Protein AF-A0A2E6AHY1-F1 (afdb_monomer_lite)

Foldseek 3Di:
DDDDDDDDDDDDDDDDDDPPPPPPPPPDPDPDPPVVLVVVQVVCCVVPVDNDDSVNVLPAAAEEEAQACPCVVVVVCQQQDAQADCVVRGGHGPPHRNCNSHHYDYYHNPVDPDLVCCVVVVNVVVSVVVVVVSVVCSVDPDDDD

Radius of gyration: 29.04 Å; chains: 1; bounding box: 67×77×63 Å

Sequence (145 aa):
MFRHRSVQHRLITFVIGLFATIPCLAQDASPNREEPRAAIAQQIKKAYGTDVSVRSLRSLPIGLFDSGTGGLTVLEQVLTLDEFNNEQRAPGSDGKPDFSRESFVFLADQANMPYGNYPSVDREKFLEHLIVKDAEFLMRRRYYD

Structure (mmCIF, N/CA/C/O backbone):
data_AF-A0A2E6AHY1-F1
#
_entry.id   AF-A0A2E6AHY1-F1
#
loop_
_atom_site.group_PDB
_atom_site.id
_atom_site.type_symbol
_atom_site.label_atom_id
_atom_site.label_alt_id
_atom_site.label_comp_id
_atom_site.label_asym_id
_atom_site.label_entity_id
_atom_site.label_seq_id
_atom_site.pdbx_PDB_ins_code
_atom_site.Cartn_x
_atom_site.Cartn_y
_atom_site.Cartn_z
_atom_site.occupancy
_atom_site.B_iso_or_equiv
_atom_site.auth_seq_id
_atom_site.auth_comp_id
_atom_site.auth_asym_id
_atom_site.auth_atom_id
_atom_site.pdbx_PDB_model_num
ATOM 1 N N . MET A 1 1 ? 45.892 59.919 44.632 1.00 41.69 1 MET A N 1
ATOM 2 C CA . MET A 1 1 ? 45.554 60.276 43.237 1.00 41.69 1 MET A CA 1
ATOM 3 C C . MET A 1 1 ? 44.200 59.648 42.947 1.00 41.69 1 MET A C 1
ATOM 5 O O . MET A 1 1 ? 44.092 58.431 42.900 1.00 41.69 1 MET A O 1
ATOM 9 N N . PHE A 1 2 ? 43.153 60.470 43.031 1.00 39.56 2 PHE A N 1
ATOM 10 C CA . PHE A 1 2 ? 41.782 60.044 43.314 1.00 39.56 2 PHE A CA 1
ATOM 11 C C . PHE A 1 2 ? 41.017 59.610 42.062 1.00 39.56 2 PHE A C 1
ATOM 13 O O . PHE A 1 2 ? 41.126 60.202 40.992 1.00 39.56 2 PHE A O 1
ATOM 20 N N . ARG A 1 3 ? 40.255 58.535 42.261 1.00 40.81 3 ARG A N 1
ATOM 21 C CA . ARG A 1 3 ? 39.499 57.745 41.295 1.00 40.81 3 ARG A CA 1
ATOM 22 C C . ARG A 1 3 ? 38.272 58.516 40.792 1.00 40.81 3 ARG A C 1
ATOM 24 O O . ARG A 1 3 ? 37.608 59.224 41.544 1.00 40.81 3 ARG A O 1
ATOM 31 N N . HIS A 1 4 ? 38.027 58.379 39.496 1.00 40.62 4 HIS A N 1
ATOM 32 C CA . HIS A 1 4 ? 37.137 59.195 38.681 1.00 40.62 4 HIS A CA 1
ATOM 33 C C . HIS A 1 4 ? 35.644 58.850 38.880 1.00 40.62 4 HIS A C 1
ATOM 35 O O . HIS A 1 4 ? 35.254 57.694 38.765 1.00 40.62 4 HIS A O 1
ATOM 41 N N . ARG A 1 5 ? 34.860 59.911 39.123 1.00 42.12 5 ARG A N 1
ATOM 42 C CA . ARG A 1 5 ? 33.436 60.197 38.825 1.00 42.12 5 ARG A CA 1
ATOM 43 C C . ARG A 1 5 ? 32.319 59.176 39.115 1.00 42.12 5 ARG A C 1
ATOM 45 O O . ARG A 1 5 ? 32.164 58.152 38.463 1.00 42.12 5 ARG A O 1
ATOM 52 N N . SER A 1 6 ? 31.429 59.648 39.986 1.00 40.91 6 SER A N 1
ATOM 53 C CA . SER A 1 6 ? 30.011 59.333 40.149 1.00 40.91 6 SER A CA 1
ATOM 54 C C . SER A 1 6 ? 29.152 59.746 38.943 1.00 40.91 6 SER A C 1
ATOM 56 O O . SER A 1 6 ? 29.307 60.852 38.430 1.00 40.91 6 SER A O 1
ATOM 58 N N . VAL A 1 7 ? 28.174 58.910 38.570 1.00 51.19 7 VAL A N 1
ATOM 59 C CA . VAL A 1 7 ? 26.911 59.329 37.931 1.00 51.19 7 VAL A CA 1
ATOM 60 C C . VAL A 1 7 ? 25.784 58.451 38.483 1.00 51.19 7 VAL A C 1
ATOM 62 O O . VAL A 1 7 ? 25.931 57.241 38.630 1.00 51.19 7 VAL A O 1
ATOM 65 N N . GLN A 1 8 ? 24.695 59.111 38.865 1.00 45.69 8 GLN A N 1
ATOM 66 C CA . GLN A 1 8 ? 23.564 58.577 39.607 1.00 45.69 8 GLN A CA 1
ATOM 67 C C . GLN A 1 8 ? 22.496 57.902 38.736 1.00 45.69 8 GLN A C 1
ATOM 69 O O . GLN A 1 8 ? 22.319 58.238 37.571 1.00 45.69 8 GLN A O 1
ATOM 74 N N . HIS A 1 9 ? 21.761 57.004 39.402 1.00 36.56 9 HIS A N 1
ATOM 75 C CA . HIS A 1 9 ? 20.342 56.660 39.269 1.00 36.56 9 HIS A CA 1
ATOM 76 C C . HIS A 1 9 ? 19.677 56.715 37.886 1.00 36.56 9 HIS A C 1
ATOM 78 O O . HIS A 1 9 ? 19.363 57.788 37.382 1.00 36.56 9 HIS A O 1
ATOM 84 N N . ARG A 1 10 ? 19.203 55.546 37.428 1.00 41.69 10 ARG A N 1
ATOM 85 C CA . ARG A 1 10 ? 17.772 55.3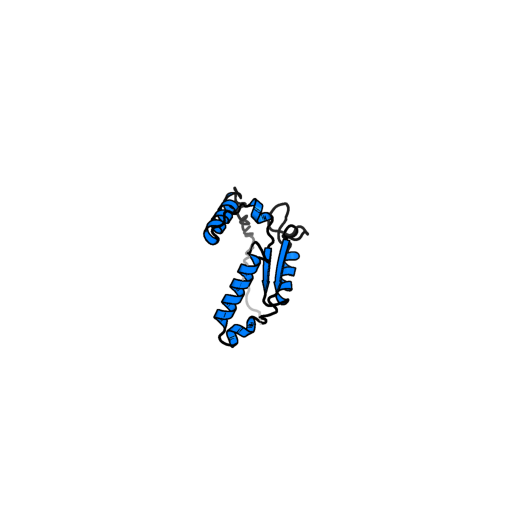53 37.140 1.00 41.69 10 ARG A CA 1
ATOM 86 C C . ARG A 1 10 ? 17.388 53.876 37.042 1.00 41.69 10 ARG A C 1
ATOM 88 O O . ARG A 1 10 ? 17.736 53.166 36.110 1.00 41.69 10 ARG A O 1
ATOM 95 N N . LEU A 1 11 ? 16.651 53.470 38.067 1.00 37.50 11 LEU A N 1
ATOM 96 C CA . LEU A 1 11 ? 15.804 52.293 38.159 1.00 37.50 11 LEU A CA 1
ATOM 97 C C . LEU A 1 11 ? 14.810 52.293 36.980 1.00 37.50 11 LEU A C 1
ATOM 99 O O . LEU A 1 11 ? 14.000 53.213 36.880 1.00 37.50 11 LEU A O 1
ATOM 103 N N . ILE A 1 12 ? 14.862 51.292 36.099 1.00 43.28 12 ILE A N 1
ATOM 104 C CA . ILE A 1 12 ? 13.765 50.979 35.173 1.00 43.28 12 ILE A CA 1
ATOM 105 C C . ILE A 1 12 ? 13.463 49.491 35.316 1.00 43.28 12 ILE A C 1
ATOM 107 O O . ILE A 1 12 ? 14.141 48.622 34.775 1.00 43.28 12 ILE A O 1
ATOM 111 N N . THR A 1 13 ? 12.442 49.237 36.123 1.00 37.25 13 THR A N 1
ATOM 112 C CA . THR A 1 13 ? 11.717 47.981 36.260 1.00 37.25 13 THR A CA 1
ATOM 113 C C . THR A 1 13 ? 11.123 47.595 34.905 1.00 37.25 13 THR A C 1
ATOM 115 O O . THR A 1 13 ? 10.257 48.301 34.396 1.00 37.25 13 THR A O 1
ATOM 118 N N . PHE A 1 14 ? 11.571 46.483 34.322 1.00 33.34 14 PHE A N 1
ATOM 119 C CA . PHE A 1 14 ? 10.935 45.871 33.155 1.00 33.34 14 PHE A CA 1
ATOM 120 C C . PHE A 1 14 ? 10.051 44.721 33.654 1.00 33.34 14 PHE A C 1
ATOM 122 O O . PHE A 1 14 ? 10.531 43.637 33.974 1.00 33.34 14 PHE A O 1
ATOM 129 N N . VAL A 1 15 ? 8.757 44.997 33.803 1.00 39.88 15 VAL A N 1
ATOM 130 C CA . VAL A 1 15 ? 7.703 43.999 34.029 1.00 39.88 15 VAL A CA 1
ATOM 131 C C . VAL A 1 15 ? 6.630 44.237 32.971 1.00 39.88 15 VAL A C 1
ATOM 133 O O . VAL A 1 15 ? 6.450 45.370 32.532 1.00 39.88 15 VAL A O 1
ATOM 136 N N . ILE A 1 16 ? 5.905 43.160 32.652 1.00 39.38 16 ILE A N 1
ATOM 137 C CA . ILE A 1 16 ? 4.838 42.976 31.655 1.00 39.38 16 ILE A CA 1
ATOM 138 C C . ILE A 1 16 ? 5.437 42.346 30.385 1.00 39.38 16 ILE A C 1
ATOM 140 O O . ILE A 1 16 ? 6.060 43.012 29.573 1.00 39.38 16 ILE A O 1
ATOM 144 N N . GLY A 1 17 ? 5.403 41.025 30.199 1.00 33.81 17 GLY A N 1
ATOM 145 C CA . GLY A 1 17 ? 4.264 40.140 30.436 1.00 33.81 17 GLY A CA 1
ATOM 146 C C . GLY A 1 17 ? 3.373 40.146 29.199 1.00 33.81 17 GLY A C 1
ATOM 147 O O . GLY A 1 17 ? 2.286 40.705 29.230 1.00 33.81 17 GLY A O 1
ATOM 148 N N . LEU A 1 18 ? 3.851 39.541 28.109 1.00 37.28 18 LEU A N 1
ATOM 149 C CA . LEU A 1 18 ? 3.034 39.215 26.945 1.00 37.28 18 LEU A CA 1
ATOM 150 C C . LEU A 1 18 ? 3.130 37.703 26.723 1.00 37.28 18 LEU A C 1
ATOM 152 O O . LEU A 1 18 ? 3.848 37.218 25.854 1.00 37.28 18 LEU A O 1
ATOM 156 N N . PHE A 1 19 ? 2.419 36.953 27.567 1.00 39.72 19 PHE A N 1
ATOM 157 C CA . PHE A 1 19 ? 1.949 35.626 27.189 1.00 39.72 19 PHE A CA 1
ATOM 158 C C . PHE A 1 19 ? 0.953 35.850 26.050 1.00 39.72 19 PHE A C 1
ATOM 160 O O . PHE A 1 19 ? -0.230 36.091 26.282 1.00 39.72 19 PHE A O 1
ATOM 167 N N . ALA A 1 20 ? 1.446 35.840 24.813 1.00 36.78 20 ALA A N 1
ATOM 168 C CA . ALA A 1 20 ? 0.590 35.619 23.666 1.00 36.78 20 ALA A CA 1
ATOM 169 C C . ALA A 1 20 ? 0.103 34.172 23.779 1.00 36.78 20 ALA A C 1
ATOM 171 O O . ALA A 1 20 ? 0.783 33.229 23.377 1.00 36.78 20 ALA A O 1
ATOM 172 N N . THR A 1 21 ? -1.055 33.999 24.409 1.00 39.50 21 THR A N 1
ATOM 173 C CA . THR A 1 21 ? -1.897 32.832 24.200 1.00 39.50 21 THR A CA 1
ATOM 174 C C . THR A 1 21 ? -2.198 32.797 22.710 1.00 39.50 21 THR A C 1
ATOM 176 O O . THR A 1 21 ? -3.050 33.524 22.211 1.00 39.50 21 THR A O 1
ATOM 179 N N . ILE A 1 22 ? -1.429 31.998 21.973 1.00 51.97 22 ILE A N 1
ATOM 180 C CA . ILE A 1 22 ? -1.804 31.597 20.624 1.00 51.97 22 ILE A CA 1
ATOM 181 C C . ILE A 1 22 ? -3.166 30.923 20.804 1.00 51.97 22 ILE A C 1
ATOM 183 O O . ILE A 1 22 ? -3.231 29.922 21.528 1.00 51.97 22 ILE A O 1
ATOM 187 N N . PRO A 1 23 ? -4.269 31.451 20.242 1.00 43.22 23 PRO A N 1
ATOM 188 C CA . PRO A 1 23 ? -5.473 30.657 20.163 1.00 43.22 23 PRO A CA 1
ATOM 189 C C . PRO A 1 23 ? -5.092 29.428 19.345 1.00 43.22 23 PRO A C 1
ATOM 191 O O . PRO A 1 23 ? -4.728 29.534 18.174 1.00 43.22 23 PRO A O 1
ATOM 194 N N . CYS A 1 24 ? -5.095 28.276 20.015 1.00 41.59 24 CYS A N 1
ATOM 195 C CA . CYS A 1 24 ? -5.119 26.977 19.377 1.00 41.59 24 CYS A CA 1
ATOM 196 C C . CYS A 1 24 ? -6.236 27.059 18.338 1.00 41.59 24 CYS A C 1
ATOM 198 O O . CYS A 1 24 ? -7.413 27.129 18.699 1.00 41.59 24 CYS A O 1
ATOM 200 N N . LEU A 1 25 ? -5.865 27.177 17.062 1.00 35.59 25 LEU A N 1
ATOM 201 C CA . LEU A 1 25 ? -6.793 27.002 15.962 1.00 35.59 25 LEU A CA 1
ATOM 202 C C . LEU A 1 25 ? -7.211 25.542 16.050 1.00 35.59 25 LEU A C 1
ATOM 204 O O . LEU A 1 25 ? -6.533 24.656 15.536 1.00 35.59 25 LEU A O 1
ATOM 208 N N . ALA A 1 26 ? -8.290 25.308 16.797 1.00 39.91 26 ALA A N 1
ATOM 209 C CA . ALA A 1 26 ? -9.069 24.097 16.728 1.00 39.91 26 ALA A CA 1
ATOM 210 C C . ALA A 1 26 ? -9.389 23.904 15.250 1.00 39.91 26 ALA A C 1
ATOM 212 O O . ALA A 1 26 ? -10.193 24.630 14.671 1.00 39.91 26 ALA A O 1
ATOM 213 N N . GLN A 1 27 ? -8.646 22.996 14.631 1.00 41.41 27 GLN A N 1
ATOM 214 C CA . GLN A 1 27 ? -8.849 22.586 13.262 1.00 41.41 27 GLN A CA 1
ATOM 215 C C . GLN A 1 27 ? -10.291 22.096 13.187 1.00 41.41 27 GLN A C 1
ATOM 217 O O . GLN A 1 27 ? -10.676 21.196 13.936 1.00 41.41 27 GLN A O 1
ATOM 222 N N . ASP A 1 28 ? -11.086 22.795 12.379 1.00 36.78 28 ASP A N 1
ATOM 223 C CA . ASP A 1 28 ? -12.533 22.671 12.295 1.00 36.78 28 ASP A CA 1
ATOM 224 C C . ASP A 1 28 ? -12.992 21.218 12.438 1.00 36.78 28 ASP A C 1
ATOM 226 O O . ASP A 1 28 ? -12.743 20.363 11.582 1.00 36.78 28 ASP A O 1
ATOM 230 N N . ALA A 1 29 ? -13.729 20.943 13.513 1.00 48.06 29 ALA A N 1
ATOM 231 C CA . ALA A 1 29 ? -14.592 19.781 13.577 1.00 48.06 29 ALA A CA 1
ATOM 232 C C . ALA A 1 29 ? -15.698 19.983 12.529 1.00 48.06 29 ALA A C 1
ATOM 234 O O . ALA A 1 29 ? -16.765 20.513 12.827 1.00 48.06 29 ALA A O 1
ATOM 235 N N . SER A 1 30 ? -15.407 19.617 11.278 1.00 42.38 30 SER A N 1
ATOM 236 C CA . SER A 1 30 ? -16.312 19.781 10.141 1.00 42.38 30 SER A CA 1
ATOM 237 C C . SER A 1 30 ? -17.681 19.144 10.443 1.00 42.38 30 SER A C 1
ATOM 239 O O . SER A 1 30 ? -17.751 17.928 10.692 1.00 42.38 30 SER A O 1
ATOM 241 N N . PRO A 1 31 ? -18.775 19.933 10.443 1.00 53.88 31 PRO A N 1
ATOM 242 C CA . PRO A 1 31 ? -20.124 19.410 10.561 1.00 53.88 31 PRO A CA 1
ATOM 243 C C . PRO A 1 31 ? -20.543 18.833 9.195 1.00 53.88 31 PRO A C 1
ATOM 245 O O . PRO A 1 31 ? -20.325 19.455 8.162 1.00 53.88 31 PRO A O 1
ATOM 248 N N . ASN A 1 32 ? -21.147 17.639 9.205 1.00 51.75 32 ASN A N 1
ATOM 249 C CA . ASN A 1 32 ? -21.569 16.804 8.059 1.00 51.75 32 ASN A CA 1
ATOM 250 C C . ASN A 1 32 ? -20.482 15.995 7.319 1.00 51.75 32 ASN A C 1
ATOM 252 O O . ASN A 1 32 ? -20.122 16.229 6.170 1.00 51.75 32 ASN A O 1
ATOM 256 N N . ARG A 1 33 ? -20.072 14.892 7.961 1.00 57.56 33 ARG A N 1
ATOM 257 C CA . ARG A 1 33 ? -19.166 13.846 7.440 1.00 57.56 33 ARG A CA 1
ATOM 258 C C . ARG A 1 33 ? -19.791 12.894 6.392 1.00 57.56 33 ARG A C 1
ATOM 260 O O . ARG A 1 33 ? -19.127 11.940 5.979 1.00 57.56 33 ARG A O 1
ATOM 267 N N . GLU A 1 34 ? -21.041 13.103 5.972 1.00 54.91 34 GLU A N 1
ATOM 268 C CA . GLU A 1 34 ? -21.652 12.363 4.847 1.00 54.91 34 GLU A CA 1
ATOM 269 C C . GLU A 1 34 ? -21.178 12.888 3.482 1.00 54.91 34 GLU A C 1
ATOM 271 O O . GLU A 1 34 ? -20.929 12.086 2.580 1.00 54.91 34 GLU A O 1
ATOM 276 N N . GLU A 1 35 ? -20.925 14.195 3.374 1.00 57.88 35 GLU A N 1
ATOM 277 C CA . GLU A 1 35 ? -20.440 14.862 2.157 1.00 57.88 35 GLU A CA 1
ATOM 278 C C . GLU A 1 35 ? -19.096 14.298 1.644 1.00 57.88 35 GLU A C 1
ATOM 280 O O . GLU A 1 35 ? -19.023 13.910 0.475 1.00 57.88 35 GLU A O 1
ATOM 285 N N . PRO A 1 36 ? -18.047 14.101 2.480 1.00 68.25 36 PRO A N 1
ATOM 286 C CA . PRO A 1 36 ? -16.787 13.512 2.019 1.00 68.25 36 PRO A CA 1
ATOM 287 C C . PRO A 1 36 ? -16.953 12.097 1.457 1.00 68.25 36 PRO A C 1
ATOM 289 O O . PRO A 1 36 ? -16.276 11.712 0.510 1.00 68.25 36 PRO A O 1
ATOM 292 N N . ARG A 1 37 ? -17.865 11.299 2.024 1.00 68.50 37 ARG A N 1
ATOM 293 C CA . ARG A 1 37 ? -18.063 9.896 1.628 1.00 68.50 37 ARG A CA 1
ATOM 294 C C . ARG A 1 37 ? -18.817 9.779 0.311 1.00 68.50 37 ARG A C 1
ATOM 296 O O . ARG A 1 37 ? -18.459 8.946 -0.520 1.00 68.50 37 ARG A O 1
ATOM 303 N N . ALA A 1 38 ? -19.835 10.616 0.123 1.00 70.62 38 ALA A N 1
ATOM 304 C CA . ALA A 1 38 ? -20.537 10.731 -1.147 1.00 70.62 38 ALA A CA 1
ATOM 305 C C . ALA A 1 38 ? -19.596 11.248 -2.248 1.00 70.62 38 ALA A C 1
ATOM 307 O O . ALA A 1 38 ? -19.574 10.686 -3.344 1.00 70.62 38 ALA A O 1
ATOM 308 N N . ALA A 1 39 ? -18.749 12.234 -1.932 1.00 78.31 39 ALA A N 1
ATOM 309 C CA . ALA A 1 39 ? -17.733 12.746 -2.848 1.00 78.31 39 ALA A CA 1
ATOM 310 C C . ALA A 1 39 ? -16.719 11.663 -3.259 1.00 78.31 39 ALA A C 1
ATOM 312 O O . ALA A 1 39 ? -16.432 11.514 -4.446 1.00 78.31 39 ALA A O 1
ATOM 313 N N . ILE A 1 40 ? -16.235 10.851 -2.313 1.00 74.50 40 ILE A N 1
ATOM 314 C CA . ILE A 1 40 ? -15.333 9.723 -2.604 1.00 74.50 40 ILE A CA 1
ATOM 315 C C . ILE A 1 40 ? -16.012 8.701 -3.523 1.00 74.50 40 ILE A C 1
ATOM 317 O O . ILE A 1 40 ? -15.429 8.290 -4.525 1.00 74.50 40 ILE A O 1
ATOM 321 N N . ALA A 1 41 ? -17.261 8.318 -3.238 1.00 72.50 41 ALA A N 1
ATOM 322 C CA . ALA A 1 41 ? -17.996 7.377 -4.084 1.00 72.50 41 ALA A CA 1
ATOM 323 C C . ALA A 1 41 ? -18.181 7.913 -5.517 1.00 72.50 41 ALA A C 1
ATOM 325 O O . ALA A 1 41 ? -18.012 7.168 -6.484 1.00 72.50 41 ALA A O 1
ATOM 326 N N . GLN A 1 42 ? -18.458 9.212 -5.673 1.00 76.75 42 GLN A N 1
ATOM 327 C CA . GLN A 1 42 ? -18.537 9.857 -6.987 1.00 76.75 42 GLN A CA 1
ATOM 328 C C . GLN A 1 42 ? -17.185 9.893 -7.711 1.00 76.75 42 GLN A C 1
ATOM 330 O O . GLN A 1 42 ? -17.137 9.636 -8.914 1.00 76.75 42 GLN A O 1
ATOM 335 N N . GLN A 1 43 ? -16.087 10.176 -7.005 1.00 79.38 43 GLN A N 1
ATOM 336 C CA . GLN A 1 43 ? -14.743 10.149 -7.590 1.00 79.38 43 GLN A CA 1
ATOM 337 C C . GLN A 1 43 ? -14.373 8.748 -8.078 1.00 79.38 43 GLN A C 1
ATOM 339 O O . GLN A 1 43 ? -13.888 8.605 -9.198 1.00 79.38 43 GLN A O 1
ATOM 344 N N . ILE A 1 44 ? -14.679 7.714 -7.292 1.00 75.25 44 ILE A N 1
ATOM 345 C CA . ILE A 1 44 ? -14.450 6.316 -7.674 1.00 75.25 44 ILE A CA 1
ATOM 346 C C . ILE A 1 44 ? -15.294 5.950 -8.898 1.00 75.25 44 ILE A C 1
ATOM 348 O O . ILE A 1 44 ? -14.767 5.383 -9.855 1.00 75.25 44 ILE A O 1
ATOM 352 N N . LYS A 1 45 ? -16.577 6.334 -8.925 1.00 78.94 45 LYS A N 1
ATOM 353 C CA . LYS A 1 45 ? -17.438 6.125 -10.097 1.00 78.94 45 LYS A CA 1
ATOM 354 C C . LYS A 1 45 ? -16.873 6.800 -11.344 1.00 78.94 45 LYS A C 1
ATOM 356 O O . LYS A 1 45 ? -16.868 6.198 -12.413 1.00 78.94 45 LYS A O 1
ATOM 361 N N . LYS A 1 46 ? -16.381 8.033 -11.217 1.00 82.12 46 LYS A N 1
ATOM 362 C CA . LYS A 1 46 ? -15.792 8.785 -12.330 1.00 82.12 46 LYS A CA 1
ATOM 363 C C . LYS A 1 46 ? -14.492 8.151 -12.832 1.00 82.12 46 LYS A C 1
ATOM 365 O O . LYS A 1 46 ? -14.296 8.080 -14.039 1.00 82.12 46 LYS A O 1
ATOM 370 N N . ALA A 1 47 ? -13.617 7.721 -11.926 1.00 77.00 47 ALA A N 1
ATOM 371 C CA . ALA A 1 47 ? -12.304 7.179 -12.270 1.00 77.00 47 ALA A CA 1
ATOM 372 C C . ALA A 1 47 ? -12.375 5.743 -12.814 1.00 77.00 47 ALA A C 1
ATOM 374 O O . ALA A 1 47 ? -11.659 5.412 -13.753 1.00 77.00 47 ALA A O 1
ATOM 375 N N . TYR A 1 48 ? -13.257 4.909 -12.257 1.00 70.44 48 TYR A N 1
ATOM 376 C CA . TYR A 1 48 ? -13.285 3.464 -12.516 1.00 70.44 48 TYR A CA 1
ATOM 377 C C . TYR A 1 48 ? -14.590 2.969 -13.154 1.00 70.44 48 TYR A C 1
ATOM 379 O O . TYR A 1 48 ? -14.794 1.761 -13.279 1.00 70.44 48 TYR A O 1
ATOM 387 N N . GLY A 1 49 ? -15.524 3.866 -13.496 1.00 71.94 49 GLY A N 1
ATOM 388 C CA . GLY A 1 49 ? -16.807 3.519 -14.124 1.00 71.94 49 GLY A CA 1
ATOM 389 C C . GLY A 1 49 ? -17.695 2.592 -13.288 1.00 71.94 49 GLY A C 1
ATOM 390 O O . GLY A 1 49 ? -18.640 2.006 -13.810 1.00 71.94 49 GLY A O 1
ATOM 391 N N . THR A 1 50 ? -17.382 2.418 -12.003 1.00 68.31 50 THR A N 1
ATOM 392 C CA . THR A 1 50 ? -18.013 1.420 -11.140 1.00 68.31 50 THR A CA 1
ATOM 393 C C . THR A 1 50 ? -18.914 2.104 -10.122 1.00 68.31 50 THR A C 1
ATOM 395 O O . THR A 1 50 ? -18.468 2.965 -9.365 1.00 68.31 50 THR A O 1
ATOM 398 N N . ASP A 1 51 ? -20.175 1.679 -10.054 1.00 68.62 51 ASP A N 1
ATOM 399 C CA . ASP A 1 51 ? -21.059 2.028 -8.945 1.00 68.62 51 ASP A CA 1
ATOM 400 C C . ASP A 1 51 ? -20.628 1.259 -7.692 1.00 68.62 51 ASP A C 1
ATOM 402 O O . ASP A 1 51 ? -20.921 0.072 -7.532 1.00 68.62 51 ASP A O 1
ATOM 406 N N . VAL A 1 52 ? -19.884 1.930 -6.809 1.00 67.88 52 VAL A N 1
ATOM 407 C CA . VAL A 1 52 ? -19.452 1.361 -5.530 1.00 67.88 52 VAL A CA 1
ATOM 408 C C . VAL A 1 52 ? -20.201 2.038 -4.394 1.00 67.88 52 VAL A C 1
ATOM 410 O O . VAL A 1 52 ? -20.152 3.255 -4.229 1.00 67.88 52 VAL A O 1
ATOM 413 N N . SER A 1 53 ? -20.886 1.243 -3.575 1.00 70.62 53 SER A N 1
ATOM 414 C CA . SER A 1 53 ? -21.466 1.761 -2.340 1.00 70.62 53 SER A CA 1
ATOM 415 C C . SER A 1 53 ? -20.366 1.966 -1.293 1.00 70.62 53 SER A C 1
ATOM 417 O O . SER A 1 53 ? -19.433 1.169 -1.185 1.00 70.62 53 SER A O 1
ATOM 419 N N . VAL A 1 54 ? -20.496 2.988 -0.447 1.00 66.44 54 VAL A N 1
ATOM 420 C CA . VAL A 1 54 ? -19.565 3.201 0.680 1.00 66.44 54 VAL A CA 1
ATOM 421 C C . VAL A 1 54 ? -19.523 1.974 1.601 1.00 66.44 54 VAL A C 1
ATOM 423 O O . VAL A 1 54 ? -18.479 1.639 2.151 1.00 66.44 54 VAL A O 1
ATOM 426 N N . ARG A 1 55 ? -20.646 1.255 1.740 1.00 67.25 55 ARG A N 1
ATOM 427 C CA . ARG A 1 55 ? -20.715 0.018 2.527 1.00 67.25 55 ARG A CA 1
ATOM 428 C C . ARG A 1 55 ? -19.877 -1.106 1.913 1.00 67.25 55 ARG A C 1
ATOM 430 O O . ARG A 1 55 ? -19.203 -1.795 2.665 1.00 67.25 55 ARG A O 1
ATOM 437 N N . SER A 1 56 ? -19.890 -1.267 0.590 1.00 73.88 56 SER A N 1
ATOM 438 C CA . SER A 1 56 ? -19.066 -2.274 -0.091 1.00 73.88 56 SER A CA 1
ATOM 439 C C . SER A 1 56 ? -17.581 -1.913 -0.105 1.00 73.88 56 SER A C 1
ATOM 441 O O . SER A 1 56 ? -16.759 -2.816 -0.095 1.00 73.88 56 SER A O 1
ATOM 443 N N . LEU A 1 57 ? -17.220 -0.622 -0.074 1.00 76.06 57 LEU A N 1
ATOM 444 C CA . LEU A 1 57 ? -15.815 -0.208 0.064 1.00 76.06 57 LEU A CA 1
ATOM 445 C C . LEU A 1 57 ? -15.224 -0.620 1.416 1.00 76.06 57 LEU A C 1
ATOM 447 O O . LEU A 1 57 ? -14.091 -1.068 1.471 1.00 76.06 57 LEU A O 1
ATOM 451 N N . ARG A 1 58 ? -16.011 -0.528 2.495 1.00 81.69 58 ARG A N 1
ATOM 452 C CA . ARG A 1 58 ? -15.571 -0.876 3.859 1.00 81.69 58 ARG A CA 1
ATOM 453 C C . ARG A 1 58 ? -15.246 -2.354 4.070 1.00 81.69 58 ARG A C 1
ATOM 455 O O . ARG A 1 58 ? -14.701 -2.696 5.108 1.00 81.69 58 ARG A O 1
ATOM 462 N N . SER A 1 59 ? -15.662 -3.226 3.157 1.00 84.19 59 SER A N 1
ATOM 463 C CA . SER A 1 59 ? -15.348 -4.657 3.213 1.00 84.19 59 SER A CA 1
ATOM 464 C C . SER A 1 59 ? -14.161 -5.046 2.334 1.00 84.19 59 SER A C 1
ATOM 466 O O . SER A 1 59 ? -13.790 -6.215 2.326 1.00 84.19 59 SER A O 1
ATOM 468 N N . LEU A 1 60 ? -13.611 -4.113 1.550 1.00 87.31 60 LEU A N 1
ATOM 469 C CA . LEU A 1 60 ? -12.455 -4.382 0.700 1.00 87.31 60 LEU A CA 1
ATOM 470 C C . LEU A 1 60 ? -11.160 -4.159 1.489 1.00 87.31 60 LEU A C 1
ATOM 472 O O . LEU A 1 60 ? -11.105 -3.234 2.298 1.00 87.31 60 LEU A O 1
ATOM 476 N N . PRO A 1 61 ? -10.123 -4.977 1.256 1.00 91.81 61 PRO A N 1
ATOM 477 C CA . PRO A 1 61 ? -8.832 -4.779 1.891 1.00 91.81 61 PRO A CA 1
ATOM 478 C C . PRO A 1 61 ? -8.087 -3.576 1.297 1.00 91.81 61 PRO A C 1
ATOM 480 O O . PRO A 1 61 ? -8.323 -3.170 0.157 1.00 91.81 61 PRO A O 1
ATOM 483 N N . ILE A 1 62 ? -7.122 -3.061 2.054 1.00 93.56 62 ILE A N 1
ATOM 484 C CA . ILE A 1 62 ? -6.115 -2.116 1.574 1.00 93.56 62 ILE A CA 1
ATOM 485 C C . ILE A 1 62 ? -5.006 -2.917 0.880 1.00 93.56 62 ILE A C 1
ATOM 487 O O . ILE A 1 62 ? -4.379 -3.790 1.483 1.00 93.56 62 ILE A O 1
ATOM 491 N N . GLY A 1 63 ? -4.779 -2.634 -0.402 1.00 94.31 63 GLY A N 1
ATOM 492 C CA . GLY A 1 63 ? -3.703 -3.236 -1.188 1.00 94.31 63 GLY A CA 1
ATOM 493 C C . GLY A 1 63 ? -2.407 -2.436 -1.074 1.00 94.31 63 GLY A C 1
ATOM 494 O O . GLY A 1 63 ? -2.412 -1.222 -1.265 1.00 94.31 63 GLY A O 1
ATOM 495 N N . LEU A 1 64 ? -1.304 -3.119 -0.789 1.00 95.75 64 LEU A N 1
ATOM 496 C CA . LEU A 1 64 ? 0.053 -2.586 -0.823 1.00 95.75 64 LEU A CA 1
ATOM 497 C C . LEU A 1 64 ? 0.869 -3.435 -1.797 1.00 95.75 64 LEU A C 1
ATOM 499 O O . LEU A 1 64 ? 0.724 -4.656 -1.824 1.00 95.75 64 LEU A O 1
ATOM 503 N N . PHE A 1 65 ? 1.741 -2.804 -2.574 1.00 95.62 65 PHE A N 1
ATOM 504 C CA . PHE A 1 65 ? 2.684 -3.513 -3.429 1.00 95.62 65 PHE A CA 1
ATOM 505 C C . PHE A 1 65 ? 4.061 -2.861 -3.370 1.00 95.62 65 PHE A C 1
ATOM 507 O O . PHE A 1 65 ? 4.183 -1.649 -3.190 1.00 95.62 65 PHE A O 1
ATOM 514 N N . ASP A 1 66 ? 5.091 -3.684 -3.498 1.00 95.81 66 ASP A N 1
ATOM 515 C CA . ASP A 1 66 ? 6.486 -3.278 -3.627 1.00 95.81 66 ASP A CA 1
ATOM 516 C C . ASP A 1 66 ? 7.199 -4.294 -4.526 1.00 95.81 66 ASP A C 1
ATOM 518 O O . ASP A 1 66 ? 6.733 -5.417 -4.729 1.00 95.81 66 ASP A O 1
ATOM 522 N N . SER A 1 67 ? 8.364 -3.914 -5.035 1.00 93.69 67 SER A N 1
ATOM 523 C CA . SER A 1 67 ? 9.260 -4.830 -5.728 1.00 93.69 67 SER A CA 1
ATOM 524 C C . SER A 1 67 ? 9.582 -6.063 -4.877 1.00 93.69 67 SER A C 1
ATOM 526 O O . SER A 1 67 ? 9.650 -7.163 -5.402 1.00 93.69 67 SER A O 1
ATOM 528 N N . GLY A 1 68 ? 9.741 -5.930 -3.556 1.00 91.62 68 GLY A N 1
ATOM 529 C CA . GLY A 1 68 ? 10.161 -7.039 -2.701 1.00 91.62 68 GLY A CA 1
ATOM 530 C C . GLY A 1 68 ? 9.584 -7.012 -1.297 1.00 91.62 68 GLY A C 1
ATOM 531 O O . GLY A 1 68 ? 8.489 -6.523 -1.045 1.00 91.62 68 GLY A O 1
ATOM 532 N N . THR A 1 69 ? 10.340 -7.570 -0.351 1.00 91.94 69 THR A N 1
ATOM 533 C CA . THR A 1 69 ? 9.962 -7.595 1.070 1.00 91.94 69 THR A CA 1
ATOM 534 C C . THR A 1 69 ? 10.313 -6.305 1.812 1.00 91.94 69 THR A C 1
ATOM 536 O O . THR A 1 69 ? 9.908 -6.149 2.960 1.00 91.94 69 THR A O 1
ATOM 539 N N . GLY A 1 70 ? 11.032 -5.366 1.182 1.00 91.25 70 GLY A N 1
ATOM 540 C CA . GLY A 1 70 ? 11.391 -4.078 1.787 1.00 91.25 70 GLY A CA 1
ATOM 541 C C . GLY A 1 70 ? 10.163 -3.272 2.221 1.00 91.25 70 GLY A C 1
ATOM 542 O O . GLY A 1 70 ? 10.143 -2.711 3.319 1.00 91.25 70 GLY A O 1
ATOM 543 N N . GLY A 1 71 ? 9.096 -3.315 1.421 1.00 92.75 71 GLY A N 1
ATOM 544 C CA . GLY A 1 71 ? 7.804 -2.701 1.716 1.00 92.75 71 GLY A CA 1
ATOM 545 C C . GLY A 1 71 ? 7.083 -3.256 2.949 1.00 92.75 71 GLY A C 1
ATOM 546 O O . GLY A 1 71 ? 6.170 -2.600 3.448 1.00 92.75 71 GLY A O 1
ATOM 547 N N . LEU A 1 72 ? 7.508 -4.398 3.511 1.00 95.75 72 LEU A N 1
ATOM 548 C CA . LEU A 1 72 ? 6.959 -4.890 4.781 1.00 95.75 72 LEU A CA 1
ATOM 549 C C . LEU A 1 72 ? 7.250 -3.937 5.944 1.00 95.75 72 LEU A C 1
ATOM 551 O O . LEU A 1 72 ? 6.475 -3.902 6.890 1.00 95.75 72 LEU A O 1
ATOM 555 N N . THR A 1 73 ? 8.309 -3.128 5.858 1.00 96.38 73 THR A N 1
ATOM 556 C CA . THR A 1 73 ? 8.588 -2.085 6.858 1.00 96.38 73 THR A CA 1
ATOM 557 C C . THR A 1 73 ? 7.507 -1.004 6.857 1.00 96.38 73 THR A C 1
ATOM 559 O O . THR A 1 73 ? 7.058 -0.577 7.915 1.00 96.38 73 THR A O 1
ATOM 562 N N . VAL A 1 74 ? 7.021 -0.605 5.678 1.00 95.88 74 VAL A N 1
ATOM 563 C CA . VAL A 1 74 ? 5.899 0.336 5.542 1.00 95.88 74 VAL A CA 1
ATOM 564 C C . VAL A 1 74 ? 4.610 -0.302 6.049 1.00 95.88 74 VAL A C 1
ATOM 566 O O . VAL A 1 74 ? 3.863 0.342 6.781 1.00 95.88 74 VAL A O 1
ATOM 569 N N . LEU A 1 75 ? 4.364 -1.573 5.710 1.00 96.50 75 LEU A N 1
ATOM 570 C CA . LEU A 1 75 ? 3.209 -2.302 6.233 1.00 96.50 75 LEU A CA 1
ATOM 571 C C . LEU A 1 75 ? 3.243 -2.379 7.766 1.00 96.50 75 LEU A C 1
ATOM 573 O O . LEU A 1 75 ? 2.224 -2.136 8.399 1.00 96.50 75 LEU A O 1
ATOM 577 N N . GLU A 1 76 ? 4.400 -2.663 8.363 1.00 97.31 76 GLU A N 1
ATOM 578 C CA . GLU A 1 76 ? 4.576 -2.674 9.817 1.00 97.31 76 GLU A CA 1
ATOM 579 C C . GLU A 1 76 ? 4.227 -1.314 10.427 1.00 97.31 76 GLU A C 1
ATOM 581 O O . GLU A 1 76 ? 3.412 -1.269 11.343 1.00 97.31 76 GLU A O 1
ATOM 586 N N . GLN A 1 77 ? 4.736 -0.209 9.865 1.00 97.12 77 GLN A N 1
ATOM 587 C CA . GLN A 1 77 ? 4.394 1.136 10.343 1.00 97.12 77 GLN A CA 1
ATOM 588 C C . GLN A 1 77 ? 2.888 1.407 10.292 1.00 97.12 77 GLN A C 1
ATOM 590 O O . GLN A 1 77 ? 2.340 1.956 11.242 1.00 97.12 77 GLN A O 1
ATOM 595 N N . VAL A 1 78 ? 2.205 0.991 9.221 1.00 96.50 78 VAL A N 1
ATOM 596 C CA . VAL A 1 78 ? 0.743 1.126 9.107 1.00 96.50 78 VAL A CA 1
ATOM 597 C C . VAL A 1 78 ? 0.020 0.271 10.152 1.00 96.50 78 VAL A C 1
ATOM 599 O O . VAL A 1 78 ? -0.947 0.731 10.756 1.00 96.50 78 VAL A O 1
ATOM 602 N N . LEU A 1 79 ? 0.481 -0.960 10.392 1.00 96.75 79 LEU A N 1
ATOM 603 C CA . LEU A 1 79 ? -0.128 -1.882 11.355 1.00 96.75 79 LEU A CA 1
ATOM 604 C C . LEU A 1 79 ? 0.070 -1.454 12.813 1.00 96.75 79 LEU A C 1
ATOM 606 O O . LEU A 1 79 ? -0.735 -1.832 13.662 1.00 96.75 79 LEU A O 1
ATOM 610 N N . THR A 1 80 ? 1.126 -0.697 13.110 1.00 97.44 80 THR A N 1
ATOM 611 C CA . THR A 1 80 ? 1.435 -0.218 14.464 1.00 97.44 80 THR A CA 1
ATOM 612 C C . THR A 1 80 ? 1.067 1.244 14.699 1.00 97.44 80 THR A C 1
ATOM 614 O O . THR A 1 80 ? 1.245 1.722 15.816 1.00 97.44 80 THR A O 1
ATOM 617 N N . LEU A 1 81 ? 0.598 1.961 13.671 1.00 97.69 81 LEU A N 1
ATOM 618 C CA . LEU A 1 81 ? 0.252 3.378 13.767 1.00 97.69 81 LEU A CA 1
ATOM 619 C C . LEU A 1 81 ? -0.844 3.590 14.815 1.00 97.69 81 LEU A C 1
ATOM 621 O O . LEU A 1 81 ? -1.871 2.924 14.758 1.00 97.69 81 LEU A O 1
ATOM 625 N N . ASP A 1 82 ? -0.623 4.515 15.741 1.00 97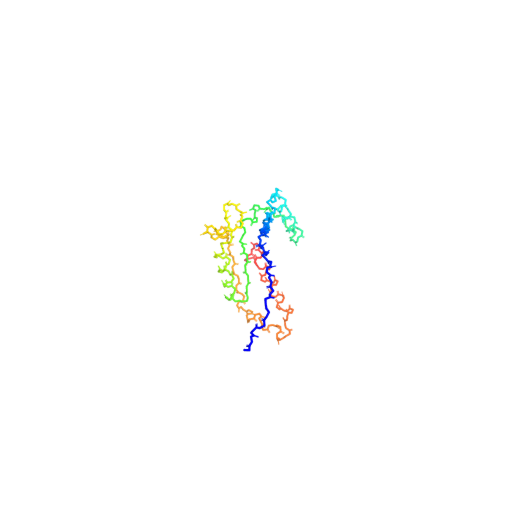.38 82 ASP A N 1
ATOM 626 C CA . ASP A 1 82 ? -1.558 4.909 16.800 1.00 97.38 82 ASP A CA 1
ATOM 627 C C . ASP A 1 82 ? -1.396 6.417 17.028 1.00 97.38 82 ASP A C 1
ATOM 629 O O . ASP A 1 82 ? -0.851 6.874 18.033 1.00 97.38 82 ASP A O 1
ATOM 633 N N . GLU A 1 83 ? -1.768 7.204 16.019 1.00 97.31 83 GLU A N 1
ATOM 634 C CA . GLU A 1 83 ? -1.744 8.667 16.105 1.00 97.31 83 GLU A CA 1
ATOM 635 C C . GLU A 1 83 ? -3.135 9.265 16.333 1.00 97.31 83 GLU A C 1
ATOM 637 O O . GLU A 1 83 ? -3.245 10.475 16.559 1.00 97.31 83 GLU A O 1
ATOM 642 N N . PHE A 1 84 ? -4.198 8.453 16.316 1.00 96.56 84 PHE A N 1
ATOM 643 C CA . PHE A 1 84 ? -5.572 8.910 16.480 1.00 96.56 84 PHE A CA 1
ATOM 644 C C . PHE A 1 84 ? -6.329 8.142 17.559 1.00 96.56 84 PHE A C 1
ATOM 646 O O . PHE A 1 84 ? -6.194 6.941 17.755 1.00 96.56 84 PHE A O 1
ATOM 653 N N . ASN A 1 85 ? -7.249 8.848 18.213 1.00 96.25 85 ASN A N 1
ATOM 654 C CA . ASN A 1 85 ? -8.160 8.218 19.141 1.00 96.25 85 ASN A CA 1
ATOM 655 C C . ASN A 1 85 ? -9.303 7.618 18.326 1.00 96.25 85 ASN A C 1
ATOM 657 O O . ASN A 1 85 ? -10.147 8.338 17.780 1.00 96.25 85 ASN A O 1
ATOM 661 N N . ASN A 1 86 ? -9.344 6.296 18.249 1.00 92.81 86 ASN A N 1
ATOM 662 C CA . ASN A 1 86 ? -10.252 5.528 17.409 1.00 92.81 86 ASN A CA 1
ATOM 663 C C . ASN A 1 86 ? -11.728 5.730 17.791 1.00 92.81 86 ASN A C 1
ATOM 665 O O . ASN A 1 86 ? -12.627 5.631 16.944 1.00 92.81 86 ASN A O 1
ATOM 669 N N . GLU A 1 87 ? -11.997 6.031 19.063 1.00 92.19 87 GLU A N 1
ATOM 670 C CA . GLU A 1 87 ? -13.344 6.267 19.590 1.00 92.19 87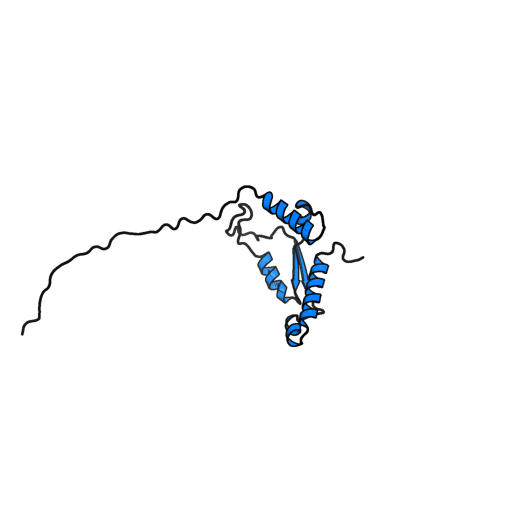 GLU A CA 1
ATOM 671 C C . GLU A 1 87 ? -13.808 7.707 19.333 1.00 92.19 87 GLU A C 1
ATOM 673 O O . GLU A 1 87 ? -14.899 7.926 18.797 1.00 92.19 87 GLU A O 1
ATOM 678 N N . GLN A 1 88 ? -12.961 8.688 19.651 1.00 91.81 88 GLN A N 1
ATOM 679 C CA . GLN A 1 88 ? -13.257 10.117 19.507 1.00 91.81 88 GLN A CA 1
ATOM 680 C C . GLN A 1 88 ? -13.094 10.614 18.063 1.00 91.81 88 GLN A C 1
ATOM 682 O O . GLN A 1 88 ? -13.663 11.643 17.691 1.00 91.81 88 GLN A 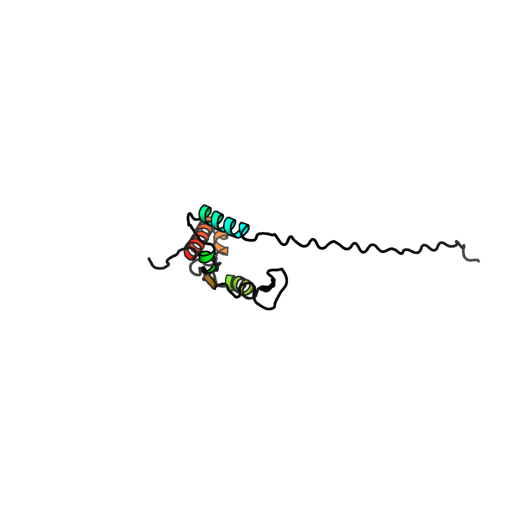O 1
ATOM 687 N N . ARG A 1 89 ? -12.375 9.858 17.223 1.00 88.44 89 ARG A N 1
ATOM 688 C CA . ARG A 1 89 ? -12.010 10.207 15.841 1.00 88.44 89 ARG A CA 1
ATOM 689 C C . ARG A 1 89 ? -11.346 11.581 15.769 1.00 88.44 89 ARG A C 1
ATOM 691 O O . ARG A 1 89 ? -11.767 12.437 14.985 1.00 88.44 89 ARG A O 1
ATOM 698 N N . ALA A 1 90 ? -10.361 11.779 16.633 1.00 91.12 90 ALA A N 1
ATOM 699 C CA . ALA A 1 90 ? -9.592 13.005 16.782 1.00 91.12 90 ALA A CA 1
ATOM 700 C C . ALA A 1 90 ? -8.096 12.660 16.890 1.00 91.12 90 ALA A C 1
ATOM 702 O O . ALA A 1 90 ? -7.780 11.526 17.256 1.00 91.12 90 ALA A O 1
ATOM 703 N N . PRO A 1 91 ? -7.185 13.597 16.574 1.00 95.31 91 PRO A N 1
ATOM 704 C CA . PRO A 1 91 ? -5.753 13.383 16.767 1.00 95.31 91 PRO A CA 1
ATOM 705 C C . PRO A 1 91 ? -5.402 13.045 18.226 1.00 95.31 91 PRO A C 1
ATOM 707 O O . PRO A 1 91 ? -5.997 13.605 19.149 1.00 95.31 91 PRO A O 1
ATOM 710 N N . GLY A 1 92 ? -4.403 12.182 18.411 1.00 94.94 92 GLY A N 1
ATOM 711 C CA . GLY A 1 92 ? -3.866 11.727 19.696 1.00 94.94 92 GLY A CA 1
ATOM 712 C C . GLY A 1 92 ? -4.032 10.219 19.914 1.00 94.94 92 GLY A C 1
ATOM 713 O O . GLY A 1 92 ? -5.138 9.715 19.787 1.00 94.94 92 GLY A O 1
ATOM 714 N N . SER A 1 93 ? -2.950 9.532 20.294 1.00 95.75 93 SER A N 1
ATOM 715 C CA . SER A 1 93 ? -2.899 8.082 20.575 1.00 95.75 93 SER A CA 1
ATOM 716 C C . SER A 1 93 ? -3.937 7.620 21.612 1.00 95.75 93 SER A C 1
ATOM 718 O O . SER A 1 93 ? -4.175 8.302 22.617 1.00 95.75 93 SER A O 1
ATOM 720 N N . ASP A 1 94 ? -4.531 6.441 21.394 1.00 96.12 94 ASP A N 1
ATOM 721 C CA . ASP A 1 94 ? -5.399 5.749 22.363 1.00 96.12 94 ASP A CA 1
ATOM 722 C C . ASP A 1 94 ? -4.916 4.345 22.769 1.00 96.12 94 ASP A C 1
ATOM 724 O O . ASP A 1 94 ? -5.604 3.636 23.515 1.00 96.12 94 ASP A O 1
ATOM 728 N N . GLY A 1 95 ? -3.714 3.964 22.332 1.00 96.44 95 GLY A N 1
ATOM 729 C CA . GLY A 1 95 ? -3.081 2.684 22.629 1.00 96.44 95 GLY A CA 1
ATOM 730 C C . GLY A 1 95 ? -3.560 1.538 21.738 1.00 96.44 95 GLY A C 1
ATOM 731 O O . GLY A 1 95 ? -3.180 0.388 21.982 1.00 96.44 95 GLY A O 1
ATOM 732 N N . LYS A 1 96 ? -4.415 1.801 20.741 1.00 97.19 96 LYS A N 1
ATOM 733 C CA . LYS A 1 96 ? -4.899 0.806 19.777 1.00 97.19 96 LYS A CA 1
ATOM 734 C C . LYS A 1 96 ? -4.489 1.239 18.369 1.00 97.19 96 LYS A C 1
ATOM 736 O O . LYS A 1 96 ? -4.704 2.391 18.017 1.00 97.19 96 LYS A O 1
ATOM 741 N N . PRO A 1 97 ? -4.002 0.320 17.517 1.00 97.44 97 PRO A N 1
ATOM 742 C CA . PRO A 1 97 ? -3.655 0.698 16.159 1.00 97.44 97 PRO A CA 1
ATOM 743 C C . PRO A 1 97 ? -4.833 1.299 15.382 1.00 97.44 97 PRO A C 1
ATOM 745 O O . PRO A 1 97 ? -5.934 0.730 15.368 1.00 97.44 97 PRO A O 1
ATOM 748 N N . ASP A 1 98 ? -4.572 2.400 14.682 1.00 96.81 98 ASP A N 1
ATOM 749 C CA . ASP A 1 98 ? -5.538 3.195 13.917 1.00 96.81 98 ASP A CA 1
ATOM 750 C C . ASP A 1 98 ? -6.260 2.347 12.860 1.00 96.81 98 ASP A C 1
ATOM 752 O O . ASP A 1 98 ? -7.466 2.467 12.629 1.00 96.81 98 ASP A O 1
ATOM 756 N N . PHE A 1 99 ? -5.528 1.413 12.248 1.00 95.38 99 PHE A N 1
ATOM 757 C CA . PHE A 1 99 ? -6.037 0.510 11.216 1.00 95.38 99 PHE A CA 1
ATOM 758 C C . PHE A 1 99 ? -6.365 -0.897 11.735 1.00 95.38 99 PHE A C 1
ATOM 760 O O . PHE A 1 99 ? -6.489 -1.837 10.954 1.00 95.38 99 PHE A O 1
ATOM 767 N N . SER A 1 100 ? -6.575 -1.063 13.046 1.00 94.38 100 SER A N 1
ATOM 768 C CA . SER A 1 100 ? -6.857 -2.363 13.690 1.00 94.38 100 SER A CA 1
ATOM 769 C C . SER A 1 100 ? -8.098 -3.107 13.169 1.00 94.38 100 SER A C 1
ATOM 771 O O . SER A 1 100 ? -8.279 -4.287 13.469 1.00 94.38 100 SER A O 1
ATOM 773 N N . ARG A 1 101 ? -8.977 -2.438 12.414 1.00 92.25 101 ARG A N 1
ATOM 774 C CA . ARG A 1 101 ? -10.191 -3.026 11.816 1.00 92.25 101 ARG A CA 1
ATOM 775 C C . ARG A 1 101 ? -10.099 -3.235 10.306 1.00 92.25 101 ARG A C 1
ATOM 777 O O . ARG A 1 101 ? -11.074 -3.699 9.717 1.00 92.25 101 ARG A O 1
ATOM 784 N N . GLU A 1 102 ? -8.976 -2.884 9.696 1.00 93.75 102 GLU A N 1
ATOM 785 C CA . GLU A 1 102 ? -8.765 -3.033 8.261 1.00 93.75 102 GLU A CA 1
ATOM 786 C C . GLU A 1 102 ? -8.103 -4.377 7.941 1.00 93.75 102 GLU A C 1
ATOM 788 O O . GLU A 1 102 ? -7.427 -4.989 8.767 1.00 93.75 102 GLU A O 1
ATOM 793 N N . SER A 1 103 ? -8.322 -4.860 6.720 1.00 93.50 103 SER A N 1
ATOM 794 C CA . SER A 1 103 ? -7.621 -6.024 6.171 1.00 93.50 103 SER A CA 1
ATOM 795 C C . SER A 1 103 ? -6.618 -5.563 5.125 1.00 93.50 103 SER A C 1
ATOM 797 O O . SER A 1 103 ? -6.892 -4.618 4.389 1.00 93.50 103 SER A O 1
ATOM 799 N N . PHE A 1 104 ? -5.483 -6.249 5.023 1.00 94.94 104 PHE A N 1
ATOM 800 C CA . PHE A 1 104 ? -4.394 -5.868 4.127 1.00 94.94 104 PHE A CA 1
ATOM 801 C C . PHE A 1 104 ? -4.039 -6.999 3.163 1.00 94.94 104 PHE A C 1
ATOM 803 O O . PHE A 1 104 ? -4.042 -8.171 3.541 1.00 94.94 104 PHE A O 1
ATOM 810 N N . VAL A 1 105 ? -3.700 -6.638 1.926 1.00 94.75 105 VAL A N 1
ATOM 811 C CA . VAL A 1 105 ? -3.086 -7.534 0.938 1.00 94.75 105 VAL A CA 1
ATOM 812 C C . VAL A 1 105 ? -1.759 -6.919 0.526 1.00 94.75 105 VAL A C 1
ATOM 814 O O . VAL A 1 105 ? -1.736 -5.797 0.030 1.00 94.75 105 VAL A O 1
ATOM 817 N N . PHE A 1 106 ? -0.666 -7.648 0.733 1.00 95.88 106 PHE A N 1
ATOM 818 C CA . PHE A 1 106 ? 0.670 -7.225 0.325 1.00 95.88 106 PHE A CA 1
ATOM 819 C C . PHE A 1 106 ? 1.149 -8.068 -0.858 1.00 95.88 106 PHE A C 1
ATOM 821 O O . PHE A 1 106 ? 1.231 -9.293 -0.754 1.00 95.88 106 PHE A O 1
ATOM 828 N N . LEU A 1 107 ? 1.464 -7.412 -1.971 1.00 95.56 107 LEU A N 1
ATOM 829 C CA . LEU A 1 107 ? 2.052 -8.018 -3.161 1.00 95.56 107 LEU A CA 1
ATOM 830 C C . LEU A 1 107 ? 3.542 -7.665 -3.234 1.00 95.56 107 LEU A C 1
ATOM 832 O O . LEU A 1 107 ? 3.898 -6.498 -3.360 1.00 95.56 107 LEU A O 1
ATOM 836 N N . ALA A 1 108 ? 4.404 -8.678 -3.192 1.00 95.38 108 ALA A N 1
ATOM 837 C CA . ALA A 1 108 ? 5.831 -8.522 -3.458 1.00 95.38 108 ALA A CA 1
ATOM 838 C C . ALA A 1 108 ? 6.148 -9.021 -4.875 1.00 95.38 108 ALA A C 1
ATOM 840 O O . ALA A 1 108 ? 6.111 -10.234 -5.105 1.00 95.38 108 ALA A O 1
ATOM 841 N N . ASP A 1 109 ? 6.486 -8.127 -5.806 1.00 95.25 109 ASP A N 1
ATOM 842 C CA . ASP A 1 109 ? 6.848 -8.496 -7.184 1.00 95.25 109 ASP A CA 1
ATOM 843 C C . ASP A 1 109 ? 8.310 -8.967 -7.308 1.00 95.25 109 ASP A C 1
ATOM 845 O O . ASP A 1 109 ? 9.160 -8.385 -7.992 1.00 95.25 109 ASP A O 1
ATOM 849 N N . GLN A 1 110 ? 8.607 -10.081 -6.634 1.00 92.94 110 GLN A N 1
ATOM 850 C CA . GLN A 1 110 ? 9.961 -10.638 -6.578 1.00 92.94 110 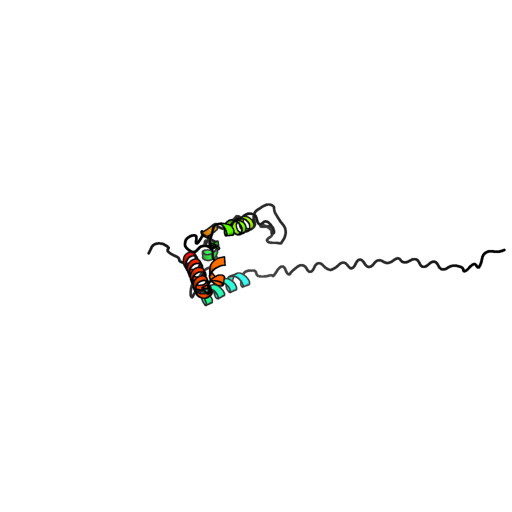GLN A CA 1
ATOM 851 C C . GLN A 1 110 ? 10.516 -11.011 -7.958 1.00 92.94 110 GLN A C 1
ATOM 853 O O . GLN A 1 110 ? 11.733 -11.029 -8.144 1.00 92.94 110 GLN A O 1
ATOM 858 N N . ALA A 1 111 ? 9.644 -11.303 -8.929 1.00 93.12 111 ALA A N 1
ATOM 859 C CA . ALA A 1 111 ? 10.047 -11.707 -10.271 1.00 93.12 111 ALA A CA 1
ATOM 860 C C . ALA A 1 111 ? 10.702 -10.564 -11.060 1.00 93.12 111 ALA A C 1
ATOM 862 O O . ALA A 1 111 ? 11.545 -10.829 -11.917 1.00 93.12 111 ALA A O 1
ATOM 863 N N . ASN A 1 112 ? 10.351 -9.311 -10.755 1.00 93.00 112 ASN A N 1
ATOM 864 C CA . ASN A 1 112 ? 10.870 -8.133 -11.446 1.00 93.00 112 ASN A CA 1
ATOM 865 C C . ASN A 1 112 ? 11.795 -7.273 -10.568 1.00 93.00 112 ASN A C 1
ATOM 867 O O . ASN A 1 112 ? 12.127 -6.146 -10.948 1.00 93.00 112 ASN A O 1
ATOM 871 N N . MET A 1 113 ? 12.255 -7.788 -9.423 1.00 91.12 113 MET A N 1
ATOM 872 C CA . MET A 1 113 ? 13.207 -7.084 -8.562 1.0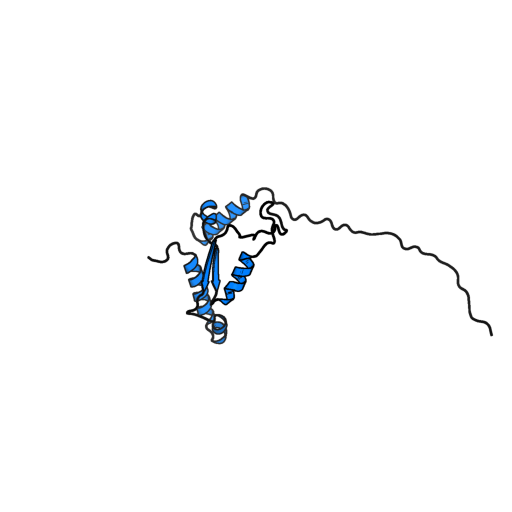0 91.12 113 MET A CA 1
ATOM 873 C C . MET A 1 113 ? 14.592 -6.881 -9.200 1.00 91.12 113 MET A C 1
ATOM 875 O O . MET A 1 113 ? 15.074 -7.748 -9.930 1.00 91.12 113 MET A O 1
ATOM 879 N N . PRO A 1 114 ? 15.318 -5.813 -8.813 1.00 93.12 114 PRO A N 1
ATOM 880 C CA . PRO A 1 114 ? 14.863 -4.673 -8.012 1.00 93.12 114 PRO A CA 1
ATOM 881 C C . PRO A 1 114 ? 14.390 -3.510 -8.902 1.00 93.12 114 PRO A C 1
ATOM 883 O O . PRO A 1 114 ? 15.036 -3.177 -9.897 1.00 93.12 114 PRO A O 1
ATOM 886 N N . TYR A 1 115 ? 13.321 -2.811 -8.501 1.00 93.06 115 TYR A N 1
ATOM 887 C CA . TYR A 1 115 ? 12.809 -1.644 -9.245 1.00 93.06 115 TYR A CA 1
ATOM 888 C C . TYR A 1 115 ? 13.845 -0.521 -9.392 1.00 93.06 115 TYR A C 1
ATOM 890 O O . TYR A 1 115 ? 13.893 0.152 -10.420 1.00 93.06 115 TYR A O 1
ATOM 898 N N . GLY A 1 116 ? 14.751 -0.382 -8.419 1.00 92.19 116 GLY A N 1
ATOM 899 C CA . GLY A 1 116 ? 15.824 0.615 -8.458 1.00 92.19 116 GLY A CA 1
ATOM 900 C C . GLY A 1 116 ? 16.795 0.478 -9.639 1.00 92.19 116 GLY A C 1
ATOM 901 O O . GLY A 1 116 ? 17.457 1.452 -9.981 1.00 92.19 116 GLY A O 1
ATOM 902 N N . ASN A 1 117 ? 16.864 -0.687 -10.296 1.00 94.50 117 ASN A N 1
ATOM 903 C CA . ASN A 1 117 ? 17.764 -0.893 -11.434 1.00 94.50 117 ASN A CA 1
ATOM 904 C C . ASN A 1 117 ? 17.181 -0.425 -12.773 1.00 94.50 117 ASN A C 1
ATOM 906 O O . ASN A 1 117 ? 17.934 -0.252 -13.721 1.00 94.50 117 ASN A O 1
ATOM 910 N N . TYR A 1 118 ? 15.865 -0.242 -12.901 1.00 95.12 118 TYR A N 1
ATOM 911 C CA . TYR A 1 118 ? 15.256 0.054 -14.204 1.00 95.12 118 TYR A CA 1
ATOM 912 C C . TYR A 1 118 ? 15.642 1.433 -14.753 1.00 95.12 118 TYR A C 1
ATOM 914 O O . TYR A 1 118 ? 15.972 1.502 -15.941 1.00 95.12 118 TYR A O 1
ATOM 922 N N . PRO A 1 119 ? 15.673 2.509 -13.941 1.00 93.44 119 PRO A N 1
ATOM 923 C CA . PRO A 1 119 ? 16.144 3.811 -14.407 1.00 93.44 119 PRO A CA 1
ATOM 924 C C . PRO A 1 119 ? 17.602 3.800 -14.871 1.00 93.44 119 PRO A C 1
ATOM 926 O O . PRO A 1 119 ? 17.935 4.434 -15.865 1.00 93.44 119 PRO A O 1
ATOM 929 N N . SER A 1 120 ? 18.475 3.027 -14.214 1.00 93.69 120 SER A N 1
ATOM 930 C CA . SER A 1 120 ? 19.906 2.988 -14.555 1.00 93.69 120 SER A CA 1
ATOM 931 C C . SER A 1 120 ? 20.224 2.239 -15.853 1.00 93.69 120 SER A C 1
ATOM 933 O O . SER A 1 120 ? 21.359 2.299 -16.324 1.00 93.69 120 SER A O 1
ATOM 935 N N . VAL A 1 121 ? 19.239 1.551 -16.440 1.00 94.38 121 VAL A N 1
ATOM 936 C CA . VAL A 1 121 ? 19.355 0.842 -17.725 1.00 94.38 121 VAL A CA 1
ATOM 937 C C . VAL A 1 121 ? 18.331 1.325 -18.761 1.00 94.38 121 VAL A C 1
ATOM 939 O O . VAL A 1 121 ? 17.971 0.569 -19.664 1.00 94.38 121 VAL A O 1
ATOM 942 N N . ASP A 1 122 ? 17.833 2.559 -18.615 1.00 96.00 122 ASP A N 1
ATOM 943 C CA . ASP A 1 122 ? 16.880 3.212 -19.528 1.00 96.00 122 ASP A CA 1
ATOM 944 C C . ASP A 1 122 ? 15.556 2.439 -19.722 1.00 96.00 122 ASP A C 1
ATOM 946 O O . ASP A 1 122 ? 14.951 2.432 -20.799 1.00 96.00 122 ASP A O 1
ATOM 950 N N . ARG A 1 123 ? 15.074 1.763 -18.668 1.00 95.81 123 ARG A N 1
ATOM 951 C CA . ARG A 1 123 ? 13.829 0.967 -18.673 1.00 95.81 123 ARG A CA 1
ATOM 952 C C . ARG A 1 123 ? 12.716 1.547 -17.798 1.00 95.81 123 ARG A C 1
ATOM 954 O O . ARG A 1 123 ? 11.820 0.815 -17.384 1.00 95.81 123 ARG A O 1
ATOM 961 N N . GLU A 1 124 ? 12.718 2.854 -17.562 1.00 96.06 124 GLU A N 1
ATOM 962 C CA . GLU A 1 124 ? 11.713 3.549 -16.738 1.00 96.06 124 GLU A CA 1
ATOM 963 C C . GLU A 1 124 ? 10.277 3.291 -17.212 1.00 96.06 124 GLU A C 1
ATOM 965 O O . GLU A 1 124 ? 9.433 2.881 -16.426 1.00 96.06 124 GLU A O 1
ATOM 970 N N . LYS A 1 125 ? 10.014 3.393 -18.520 1.00 96.75 125 LYS A N 1
ATOM 971 C CA . LYS A 1 125 ? 8.680 3.108 -19.087 1.00 96.75 125 LYS A CA 1
ATOM 972 C C . LYS A 1 125 ? 8.211 1.676 -18.844 1.00 96.75 125 LYS A C 1
ATOM 974 O O . LYS A 1 125 ? 7.018 1.409 -18.747 1.00 96.75 125 LYS A O 1
ATOM 979 N N . PHE A 1 126 ? 9.148 0.732 -18.796 1.00 95.88 126 PHE A N 1
ATOM 980 C CA . PHE A 1 126 ? 8.813 -0.651 -18.491 1.00 95.88 126 PHE A CA 1
ATOM 981 C C . PHE A 1 126 ? 8.497 -0.815 -17.001 1.00 95.88 126 PHE A C 1
ATOM 983 O O . PHE A 1 126 ? 7.537 -1.502 -16.673 1.00 95.88 126 PHE A O 1
ATOM 990 N N . LEU A 1 127 ? 9.231 -0.130 -16.118 1.00 96.44 127 LEU A N 1
ATOM 991 C CA . LEU A 1 127 ? 8.907 -0.070 -14.693 1.00 96.44 127 LEU A CA 1
ATOM 992 C C . LEU A 1 127 ? 7.525 0.557 -14.443 1.00 96.44 127 LEU A C 1
ATOM 994 O O . LEU A 1 127 ? 6.740 -0.003 -13.685 1.00 96.44 127 LEU A O 1
ATOM 998 N N . GLU A 1 128 ? 7.191 1.662 -15.113 1.00 96.00 128 GLU A N 1
ATOM 999 C CA . GLU A 1 128 ? 5.851 2.267 -15.047 1.00 96.00 128 GLU A CA 1
ATOM 1000 C C . GLU A 1 128 ? 4.760 1.248 -15.407 1.00 96.00 128 GLU A C 1
ATOM 1002 O O . GLU A 1 128 ? 3.744 1.137 -14.722 1.00 96.00 128 GLU A O 1
ATOM 1007 N N . HIS A 1 129 ? 4.995 0.451 -16.453 1.00 96.00 129 HIS A N 1
ATOM 1008 C CA . HIS A 1 129 ? 4.069 -0.598 -16.875 1.00 96.00 129 HIS A CA 1
ATOM 1009 C C . HIS A 1 129 ? 3.924 -1.725 -15.845 1.00 96.00 129 HIS A C 1
ATOM 1011 O O . HIS A 1 129 ? 2.820 -2.235 -15.657 1.00 96.00 129 HIS A O 1
ATOM 1017 N N . LEU A 1 130 ? 5.012 -2.114 -15.173 1.00 95.44 130 LEU A N 1
ATOM 1018 C CA . LEU A 1 130 ? 4.965 -3.092 -14.080 1.00 95.44 130 LEU A CA 1
ATOM 1019 C C . LEU A 1 130 ? 4.140 -2.567 -12.901 1.00 95.44 130 LEU A C 1
ATOM 1021 O O . LEU A 1 130 ? 3.208 -3.235 -12.468 1.00 95.44 130 LEU A O 1
ATOM 1025 N N . ILE A 1 131 ? 4.391 -1.328 -12.471 1.00 94.81 131 ILE A N 1
ATOM 1026 C CA . ILE A 1 131 ? 3.657 -0.674 -11.377 1.00 94.81 131 ILE A CA 1
ATOM 1027 C C . ILE A 1 131 ? 2.150 -0.627 -11.667 1.00 94.81 131 ILE A C 1
ATOM 1029 O O . ILE A 1 131 ? 1.332 -0.935 -10.800 1.00 94.81 131 ILE A O 1
ATOM 1033 N N . VAL A 1 132 ? 1.762 -0.267 -12.896 1.00 94.50 132 VAL A N 1
ATOM 1034 C CA . VAL A 1 132 ? 0.345 -0.256 -13.293 1.00 94.50 132 VAL A CA 1
ATOM 1035 C C . VAL A 1 132 ? -0.246 -1.665 -13.258 1.00 94.50 132 VAL A C 1
ATOM 1037 O O . VAL A 1 132 ? -1.371 -1.834 -12.791 1.00 94.50 132 VAL A O 1
ATOM 1040 N N . LYS A 1 133 ? 0.497 -2.687 -13.695 1.00 93.38 133 LYS A N 1
ATOM 1041 C CA . LYS A 1 133 ? 0.039 -4.082 -13.646 1.00 93.38 133 LYS A CA 1
ATOM 1042 C C . LYS A 1 133 ? -0.140 -4.605 -12.225 1.00 93.38 133 LYS A C 1
ATOM 1044 O O . LYS A 1 133 ? -1.127 -5.295 -11.982 1.00 93.38 133 LYS A O 1
ATOM 1049 N N . ASP A 1 134 ? 0.752 -4.261 -11.303 1.00 94.69 134 ASP A N 1
ATOM 1050 C CA . ASP A 1 134 ? 0.628 -4.620 -9.886 1.00 94.69 134 ASP A CA 1
ATOM 1051 C C . ASP A 1 134 ? -0.610 -3.968 -9.256 1.00 94.69 134 ASP A C 1
ATOM 1053 O O . ASP A 1 134 ? -1.382 -4.612 -8.539 1.00 94.69 134 ASP A O 1
ATOM 1057 N N . ALA A 1 135 ? -0.861 -2.697 -9.579 1.00 93.31 135 ALA A N 1
ATOM 1058 C CA . ALA A 1 135 ? -2.067 -2.007 -9.140 1.00 93.31 135 ALA A CA 1
ATOM 1059 C C . ALA A 1 135 ? -3.333 -2.636 -9.748 1.00 93.31 135 ALA A C 1
ATOM 1061 O O . ALA A 1 135 ? -4.293 -2.918 -9.029 1.00 93.31 135 ALA A O 1
ATOM 1062 N N . GLU A 1 136 ? -3.348 -2.900 -11.059 1.00 90.75 136 GLU A N 1
ATOM 1063 C CA . GLU A 1 136 ? -4.459 -3.590 -11.726 1.00 90.75 136 GLU A CA 1
ATOM 1064 C C . GLU A 1 136 ? -4.734 -4.952 -11.097 1.00 90.75 136 GLU A C 1
ATOM 1066 O O . GLU A 1 136 ? -5.891 -5.318 -10.894 1.00 90.75 136 GLU A O 1
ATOM 1071 N N . PHE A 1 137 ? -3.678 -5.696 -10.783 1.00 91.38 137 PHE A N 1
ATOM 1072 C CA . PHE A 1 137 ? -3.762 -6.990 -10.137 1.00 91.38 137 PHE A CA 1
ATOM 1073 C C . PHE A 1 137 ? -4.516 -6.913 -8.805 1.00 91.38 137 PHE A C 1
ATOM 1075 O O . PHE A 1 137 ? -5.481 -7.651 -8.606 1.00 91.38 137 PHE A O 1
ATOM 1082 N N . LEU A 1 138 ? -4.131 -5.978 -7.933 1.00 91.12 138 LEU A N 1
ATOM 1083 C CA . LEU A 1 138 ? -4.776 -5.770 -6.634 1.00 91.12 138 LEU A CA 1
ATOM 1084 C C . LEU A 1 138 ? -6.216 -5.248 -6.753 1.00 91.12 138 LEU A C 1
ATOM 1086 O O . LEU A 1 138 ? -7.044 -5.513 -5.883 1.00 91.12 138 LEU A O 1
ATOM 1090 N N . MET A 1 139 ? -6.536 -4.520 -7.824 1.00 86.75 139 MET A N 1
ATOM 1091 C CA . MET A 1 139 ? -7.876 -3.971 -8.060 1.00 86.75 139 MET A CA 1
ATOM 1092 C C . MET A 1 139 ? -8.857 -4.964 -8.704 1.00 86.75 139 MET A C 1
ATOM 1094 O O . MET A 1 139 ? -10.069 -4.713 -8.722 1.00 86.75 139 MET A O 1
ATOM 1098 N N . ARG A 1 140 ? -8.383 -6.080 -9.270 1.00 81.12 140 ARG A N 1
ATOM 1099 C CA . ARG A 1 140 ? -9.252 -7.054 -9.946 1.00 81.12 140 ARG A CA 1
ATOM 1100 C C . ARG A 1 140 ? -10.157 -7.784 -8.956 1.00 81.12 140 ARG A C 1
ATOM 1102 O O . ARG A 1 140 ? -9.756 -8.195 -7.876 1.00 81.12 140 ARG A O 1
ATOM 1109 N N . ARG A 1 141 ? -11.405 -8.027 -9.375 1.00 71.62 141 ARG A N 1
ATOM 1110 C CA . ARG A 1 141 ? -12.396 -8.782 -8.581 1.00 71.62 141 ARG A CA 1
ATOM 1111 C C . ARG A 1 141 ? -12.164 -10.296 -8.580 1.00 71.62 141 ARG A C 1
ATOM 1113 O O . ARG A 1 141 ? -12.765 -10.987 -7.763 1.00 71.62 141 ARG A O 1
ATOM 1120 N N . ARG A 1 142 ? -11.373 -10.818 -9.524 1.00 61.06 142 ARG A N 1
ATOM 1121 C CA . ARG A 1 142 ? -11.099 -12.251 -9.698 1.00 61.06 142 ARG A CA 1
ATOM 1122 C C . ARG A 1 142 ? -9.646 -12.454 -10.118 1.00 61.06 142 ARG A C 1
ATOM 1124 O O . ARG A 1 142 ? -9.162 -11.758 -11.007 1.00 61.06 142 ARG A O 1
ATOM 1131 N N . TYR A 1 143 ? -8.984 -13.402 -9.459 1.00 49.84 143 TYR A N 1
ATOM 1132 C CA . TYR A 1 143 ? -7.583 -13.777 -9.684 1.00 49.84 143 TYR A CA 1
ATOM 1133 C C . TYR A 1 143 ? -7.431 -14.990 -10.633 1.00 49.84 143 TYR A C 1
ATOM 1135 O O . TYR A 1 143 ? -6.350 -15.190 -11.171 1.00 49.84 143 TYR A O 1
ATOM 1143 N N . TYR A 1 144 ? -8.502 -15.764 -10.881 1.00 41.22 144 TYR A N 1
ATOM 1144 C CA . TYR A 1 144 ? -8.450 -17.110 -11.492 1.00 41.22 144 TYR A CA 1
ATOM 1145 C C . TYR A 1 144 ? -9.369 -17.354 -12.711 1.00 41.22 144 TYR A C 1
ATOM 1147 O O . TYR A 1 144 ? -9.703 -18.507 -12.974 1.00 41.22 144 TYR A O 1
ATOM 1155 N N . ASP A 1 145 ? -9.804 -16.331 -13.446 1.00 37.19 145 ASP A N 1
ATOM 1156 C CA . ASP A 1 145 ? -10.586 -16.585 -14.674 1.00 37.19 145 ASP A CA 1
ATOM 1157 C C . ASP A 1 145 ? -9.700 -16.919 -15.881 1.00 37.19 145 ASP A C 1
ATOM 1159 O O . ASP A 1 145 ? -8.733 -16.157 -16.122 1.00 37.19 145 ASP A O 1
#

pLDDT: mean 76.96, std 22.29, range [33.34, 97.69]

Secondary structure (DSSP, 8-state):
-PPP--------------------------S-THHHHHHHHHHHHHHH-----HHHHTTSPEEEEESSSTTHHHHHHHHH---EETTTTEES--SS-TTTT--EEEEE-GGG--GGGTGGGT-HHHHHHHHHHHHHHHH-S-S--